Protein AF-A0A8H7N939-F1 (afdb_monomer)

Sequence (108 aa):
MAPTIKALFETYCRLCTRDSVLHPLSGSEFREVVGSLETLGLVNAVDGKNGSFITPQTPSKRGRKTTTVASGDDKRIASAVAEKDMESMVDGIGAGILRSILSGEALD

Foldseek 3Di:
DFDFQQVVLVQQCLLCPVVVPH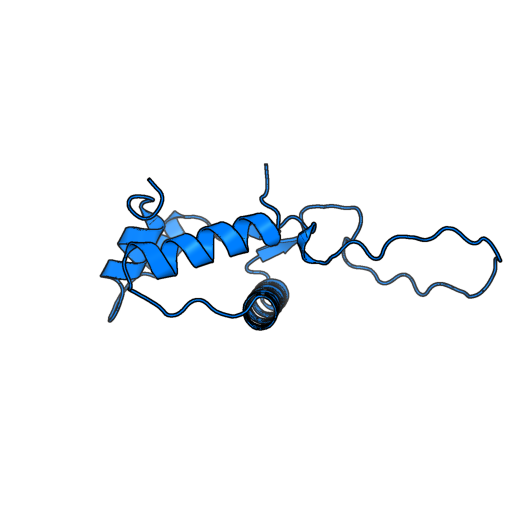DRDDSVVSVVVVVVCVVVVQKDFPDPVDPDDPPPPDPDDDDDDPPPPPPSRRTGMDGPDDLVNQLVPLDDDCSVSSVCVSVCVSPD

pLDDT: mean 77.28, std 16.66, range [45.31, 95.75]

Radius of gyration: 17.51 Å; Cα contacts (8 Å, |Δi|>4): 84; chains: 1; bounding box: 57×27×28 Å

Organism: Bionectria ochroleuca (NCBI:txid29856)

Mean predicted aligned error: 10.64 Å

InterPro domains:
  IPR036388 Winged helix-like DNA-binding domain superfamily [G3DSA:1.10.10.10] (2-90)

Structure (mmCIF, N/CA/C/O backbone):
data_AF-A0A8H7N939-F1
#
_entry.id   AF-A0A8H7N939-F1
#
loop_
_atom_site.group_PDB
_atom_site.id
_atom_site.type_symbol
_atom_site.label_atom_id
_atom_site.label_alt_id
_atom_site.label_comp_id
_atom_site.label_asym_id
_atom_site.label_entity_id
_atom_site.label_seq_id
_atom_site.pdbx_PDB_ins_code
_atom_site.Cartn_x
_atom_site.Cartn_y
_atom_site.Cartn_z
_atom_site.occupancy
_atom_site.B_iso_or_equiv
_atom_site.auth_seq_id
_atom_site.auth_comp_id
_atom_site.auth_asym_id
_atom_site.auth_atom_id
_atom_site.pdbx_PDB_model_num
ATOM 1 N N . MET A 1 1 ? 9.215 -12.393 7.974 1.00 70.81 1 MET A N 1
ATOM 2 C CA . MET A 1 1 ? 10.326 -11.786 7.203 1.00 70.81 1 MET A CA 1
ATOM 3 C C . MET A 1 1 ? 9.735 -10.676 6.352 1.00 70.81 1 MET A C 1
ATOM 5 O O . MET A 1 1 ? 8.653 -10.889 5.824 1.00 70.81 1 MET A O 1
ATOM 9 N N . ALA A 1 2 ? 10.383 -9.515 6.253 1.00 86.69 2 ALA A N 1
ATOM 10 C CA . ALA A 1 2 ? 9.853 -8.408 5.458 1.00 86.69 2 ALA A CA 1
ATOM 11 C C . ALA A 1 2 ? 9.836 -8.749 3.951 1.00 86.69 2 ALA A C 1
ATOM 13 O O . ALA A 1 2 ? 10.818 -9.327 3.464 1.00 86.69 2 ALA A O 1
ATOM 14 N N . PRO A 1 3 ? 8.752 -8.430 3.221 1.00 90.38 3 PRO A N 1
ATOM 15 C CA . PRO A 1 3 ? 8.644 -8.707 1.793 1.00 90.38 3 PRO A CA 1
ATOM 16 C C . PRO A 1 3 ? 9.555 -7.787 0.969 1.00 90.38 3 PRO A C 1
ATOM 18 O O . PRO A 1 3 ? 9.933 -6.699 1.409 1.00 90.38 3 PRO A O 1
ATOM 21 N N . THR A 1 4 ? 9.909 -8.231 -0.237 1.00 92.12 4 THR A N 1
ATOM 22 C CA . THR A 1 4 ? 10.595 -7.392 -1.230 1.00 92.12 4 THR A CA 1
ATOM 23 C C . THR A 1 4 ? 9.594 -6.500 -1.968 1.00 92.12 4 THR A C 1
ATOM 25 O O . THR A 1 4 ? 8.409 -6.834 -2.043 1.00 92.12 4 THR A O 1
ATOM 28 N N . ILE A 1 5 ? 10.056 -5.392 -2.562 1.00 91.94 5 ILE A N 1
ATOM 29 C CA . ILE A 1 5 ? 9.205 -4.525 -3.401 1.00 91.94 5 ILE A CA 1
ATOM 30 C C . ILE A 1 5 ? 8.572 -5.328 -4.542 1.00 91.94 5 ILE A C 1
ATOM 32 O O . ILE A 1 5 ? 7.388 -5.154 -4.823 1.00 91.94 5 ILE A O 1
ATOM 36 N N . LYS A 1 6 ? 9.320 -6.258 -5.151 1.00 91.56 6 LYS A N 1
ATOM 37 C CA . LYS A 1 6 ? 8.779 -7.149 -6.186 1.00 91.56 6 LYS A CA 1
ATOM 38 C C . LYS A 1 6 ? 7.595 -7.976 -5.688 1.00 91.56 6 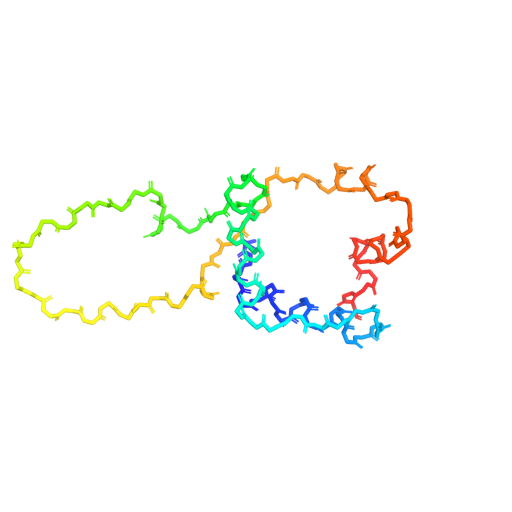LYS A C 1
ATOM 40 O O . LYS A 1 6 ? 6.560 -8.010 -6.342 1.00 91.56 6 LYS A O 1
ATOM 45 N N . ALA A 1 7 ? 7.749 -8.625 -4.533 1.00 91.69 7 ALA A N 1
ATOM 46 C CA . ALA A 1 7 ? 6.693 -9.454 -3.960 1.00 91.69 7 ALA A CA 1
ATOM 47 C C . ALA A 1 7 ? 5.455 -8.615 -3.603 1.00 91.69 7 ALA A C 1
ATOM 49 O O . ALA A 1 7 ? 4.334 -9.042 -3.855 1.00 91.69 7 ALA A O 1
ATOM 50 N N . LEU A 1 8 ? 5.653 -7.400 -3.077 1.00 92.31 8 LEU A N 1
ATOM 51 C CA . LEU A 1 8 ? 4.558 -6.465 -2.803 1.00 92.31 8 LEU A CA 1
ATOM 52 C C . LEU A 1 8 ? 3.819 -6.049 -4.079 1.00 92.31 8 LEU A C 1
ATOM 54 O O . LEU A 1 8 ? 2.591 -6.038 -4.085 1.00 92.31 8 LEU A O 1
ATOM 58 N N . PHE A 1 9 ? 4.548 -5.743 -5.155 1.00 92.94 9 PHE A N 1
ATOM 59 C CA . PHE A 1 9 ? 3.948 -5.365 -6.433 1.00 92.94 9 PHE A CA 1
ATOM 60 C C . PHE A 1 9 ? 3.134 -6.510 -7.049 1.00 92.94 9 PHE A C 1
ATOM 62 O O . PHE A 1 9 ? 2.011 -6.293 -7.492 1.00 92.94 9 PHE A O 1
ATOM 69 N N . GLU A 1 10 ? 3.656 -7.740 -7.025 1.00 92.00 10 GLU A N 1
ATOM 70 C CA . GLU A 1 10 ? 2.928 -8.915 -7.519 1.00 92.00 10 GLU A CA 1
ATOM 71 C C . GLU A 1 10 ? 1.618 -9.136 -6.752 1.00 92.00 10 GLU A C 1
ATOM 73 O O . GLU A 1 10 ? 0.573 -9.356 -7.368 1.00 92.00 10 GLU A O 1
ATOM 78 N N . THR A 1 11 ? 1.651 -9.027 -5.421 1.00 90.12 11 THR A N 1
ATOM 79 C CA . THR A 1 11 ? 0.449 -9.115 -4.581 1.00 90.12 11 THR A CA 1
ATOM 80 C C . THR A 1 11 ? -0.534 -7.983 -4.885 1.00 90.12 11 THR A C 1
ATOM 82 O O . THR A 1 11 ? -1.723 -8.239 -5.060 1.00 90.12 11 THR A O 1
ATOM 85 N N . TYR A 1 12 ? -0.050 -6.748 -5.028 1.00 89.06 12 TYR A N 1
ATOM 86 C CA . TYR A 1 12 ? -0.866 -5.595 -5.410 1.00 89.06 12 TYR A CA 1
ATOM 87 C C . TYR A 1 12 ? -1.576 -5.805 -6.759 1.00 89.06 12 TYR A C 1
ATOM 89 O O . TYR A 1 12 ? -2.787 -5.609 -6.855 1.00 89.06 12 TYR A O 1
ATOM 97 N N . CYS A 1 13 ? -0.871 -6.280 -7.789 1.00 90.06 13 CYS A N 1
ATOM 98 C CA . CYS A 1 13 ? -1.484 -6.560 -9.088 1.00 90.06 13 CYS A CA 1
ATOM 99 C C . CYS A 1 13 ? -2.566 -7.645 -9.004 1.00 90.06 13 CYS A C 1
ATOM 101 O O . CYS A 1 13 ? -3.606 -7.527 -9.658 1.00 90.06 13 CYS A O 1
ATOM 103 N N . ARG A 1 14 ? -2.346 -8.694 -8.198 1.00 87.38 14 ARG A N 1
ATOM 104 C CA . ARG A 1 14 ? -3.359 -9.737 -7.964 1.00 87.38 14 ARG A CA 1
ATOM 105 C C . ARG A 1 14 ? -4.605 -9.157 -7.301 1.00 87.38 14 ARG A C 1
ATOM 107 O O . ARG A 1 14 ? -5.699 -9.404 -7.792 1.00 87.38 14 ARG A O 1
ATOM 114 N N . LEU A 1 15 ? -4.439 -8.322 -6.277 1.00 83.75 15 LEU A N 1
ATOM 115 C CA . LEU A 1 15 ? -5.548 -7.646 -5.594 1.00 83.75 15 LEU A CA 1
ATOM 116 C C . LEU A 1 15 ? -6.365 -6.759 -6.543 1.00 83.75 15 LEU A C 1
ATOM 118 O O . LEU A 1 15 ? -7.591 -6.818 -6.550 1.00 83.75 15 LEU A O 1
ATOM 122 N N . CYS A 1 16 ? -5.699 -5.974 -7.394 1.00 84.81 16 CYS A N 1
ATOM 123 C CA . CYS A 1 16 ? -6.383 -5.126 -8.372 1.00 84.81 16 CYS A CA 1
ATOM 124 C C . CYS A 1 16 ? -7.210 -5.932 -9.386 1.00 84.81 16 CYS A C 1
ATOM 126 O O . CYS A 1 16 ? -8.298 -5.511 -9.777 1.00 84.81 16 CYS A O 1
ATOM 128 N N . THR A 1 17 ? -6.695 -7.087 -9.817 1.00 81.94 17 THR A N 1
ATOM 129 C CA . THR A 1 17 ? -7.283 -7.877 -10.910 1.00 81.94 17 THR A CA 1
ATOM 130 C C . THR A 1 17 ? -8.340 -8.875 -10.450 1.00 81.94 17 THR A C 1
ATOM 132 O O . THR A 1 17 ? -9.335 -9.040 -11.152 1.00 81.94 17 THR A O 1
ATOM 135 N N . ARG A 1 18 ? -8.166 -9.512 -9.284 1.00 71.94 18 ARG A N 1
ATOM 136 C CA . ARG A 1 18 ? -9.075 -10.555 -8.780 1.00 71.94 18 ARG A CA 1
ATOM 137 C C . ARG A 1 18 ? -10.485 -10.023 -8.547 1.00 71.94 18 ARG A C 1
ATOM 139 O O . ARG A 1 18 ? -11.451 -10.642 -8.975 1.00 71.94 18 ARG A O 1
ATOM 146 N N . ASP A 1 1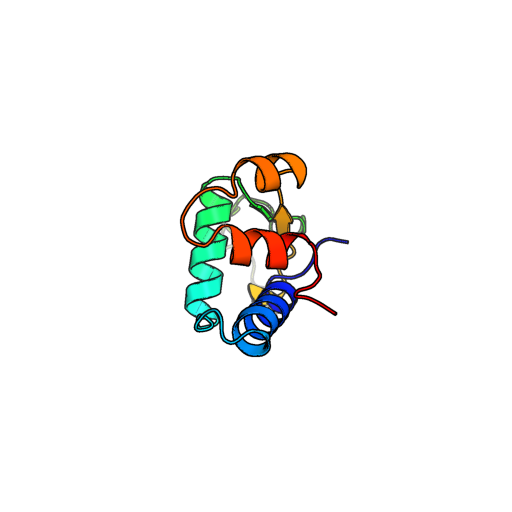9 ? -10.582 -8.831 -7.973 1.00 63.97 19 ASP A N 1
ATOM 147 C CA . ASP A 1 19 ? -11.875 -8.241 -7.635 1.00 63.97 19 ASP A CA 1
ATOM 148 C C . ASP A 1 19 ? -12.316 -7.191 -8.689 1.00 63.97 19 ASP A C 1
ATOM 150 O O . ASP A 1 19 ? -13.383 -6.592 -8.575 1.00 63.97 19 ASP A O 1
ATOM 154 N N . SER A 1 20 ? -11.506 -6.958 -9.743 1.00 64.12 20 SER A N 1
ATOM 155 C CA . SER A 1 20 ? -11.683 -5.879 -10.746 1.00 64.12 20 SER A CA 1
ATOM 156 C C . SER A 1 20 ? -11.942 -4.499 -10.125 1.00 64.12 20 SER A C 1
ATOM 158 O O . SER A 1 20 ? -12.584 -3.635 -10.722 1.00 64.12 20 SER A O 1
ATOM 160 N N . VAL A 1 21 ? -11.454 -4.297 -8.901 1.00 66.88 21 VAL A N 1
ATOM 161 C CA . VAL A 1 21 ? -11.797 -3.133 -8.081 1.00 66.88 21 VAL A CA 1
ATOM 162 C C . VAL A 1 21 ? -10.993 -1.908 -8.498 1.00 66.88 21 VAL A C 1
ATOM 164 O O . VAL A 1 21 ? -11.488 -0.788 -8.395 1.00 66.88 21 VAL A O 1
ATOM 167 N N . LEU A 1 22 ? -9.757 -2.107 -8.969 1.00 79.25 22 LEU A N 1
ATOM 168 C CA . LEU A 1 22 ? -8.821 -1.037 -9.317 1.00 79.25 22 LEU A CA 1
ATOM 169 C C . LEU A 1 22 ? -7.992 -1.403 -10.550 1.00 79.25 22 LEU A C 1
ATOM 171 O O . LEU A 1 22 ? -7.707 -2.570 -10.807 1.00 79.25 22 LEU A O 1
ATOM 175 N N . HIS A 1 23 ? -7.540 -0.385 -11.281 1.00 86.12 23 HIS A N 1
ATOM 176 C CA . HIS A 1 23 ? -6.527 -0.566 -12.315 1.00 86.12 23 HIS A CA 1
ATOM 177 C C . HIS A 1 23 ? -5.137 -0.687 -11.665 1.00 86.12 23 HIS A C 1
ATOM 179 O O . HIS A 1 23 ? -4.776 0.193 -10.878 1.00 86.12 23 HIS A O 1
ATOM 185 N N . PRO A 1 24 ? -4.355 -1.742 -11.961 1.00 89.06 24 PRO A N 1
ATOM 186 C CA . PRO A 1 24 ? -3.014 -1.880 -11.414 1.00 89.06 24 PRO A CA 1
ATOM 187 C C . PRO A 1 24 ? -2.072 -0.830 -12.011 1.00 89.06 24 PRO A C 1
ATOM 189 O O . PRO A 1 24 ? -1.976 -0.689 -13.228 1.00 89.06 24 PRO A O 1
ATOM 192 N N . LEU A 1 25 ? -1.342 -0.133 -11.143 1.00 93.00 25 LEU A N 1
ATOM 193 C CA . LEU A 1 25 ? -0.240 0.746 -11.527 1.00 93.00 25 LEU A CA 1
ATOM 194 C C . LEU A 1 25 ? 0.859 -0.008 -12.290 1.00 93.00 25 LEU A C 1
ATOM 196 O O . LEU A 1 25 ? 1.099 -1.200 -12.075 1.00 93.00 25 LEU A O 1
ATOM 200 N N . SER A 1 26 ? 1.595 0.717 -13.129 1.00 94.25 26 SER A N 1
ATOM 201 C CA . SER A 1 26 ? 2.861 0.236 -13.676 1.00 94.25 26 SER A CA 1
ATOM 202 C C . SER A 1 26 ? 3.909 0.061 -12.571 1.00 94.25 26 SER A C 1
ATOM 204 O O . SER A 1 26 ? 3.856 0.691 -11.511 1.00 94.25 26 SER A O 1
ATOM 206 N N . GLY A 1 27 ? 4.929 -0.762 -12.833 1.00 91.38 27 GLY A N 1
ATOM 207 C CA . GLY A 1 27 ? 6.012 -0.980 -11.868 1.00 91.38 27 GLY A CA 1
ATOM 208 C C . GLY A 1 27 ? 6.764 0.304 -11.487 1.00 91.38 27 GLY A C 1
ATOM 209 O O . GLY A 1 27 ? 7.244 0.419 -10.362 1.00 91.38 27 GLY A O 1
ATOM 210 N N . SER A 1 28 ? 6.851 1.290 -12.386 1.00 92.38 28 SER A N 1
ATOM 211 C CA . SER A 1 28 ? 7.448 2.601 -12.094 1.00 92.38 28 SER A CA 1
ATOM 212 C C . SER A 1 28 ? 6.582 3.448 -11.165 1.00 92.38 28 SER A C 1
ATOM 214 O O . SER A 1 28 ? 7.102 3.970 -10.183 1.00 92.38 28 SER A O 1
ATOM 216 N N . GLU A 1 29 ? 5.278 3.535 -11.431 1.00 95.12 29 GLU A N 1
ATOM 217 C CA . GLU A 1 29 ? 4.336 4.300 -10.600 1.00 95.12 29 GLU A CA 1
ATOM 218 C C . GLU A 1 29 ? 4.240 3.699 -9.195 1.00 95.12 29 GLU A C 1
ATOM 220 O O . GLU A 1 29 ? 4.270 4.413 -8.195 1.00 95.12 29 GLU A O 1
ATOM 225 N N . PHE A 1 30 ? 4.214 2.367 -9.097 1.00 94.25 30 PHE A N 1
ATOM 226 C CA . PHE A 1 30 ? 4.219 1.688 -7.807 1.00 94.25 30 PHE A CA 1
ATOM 227 C C . PHE A 1 30 ? 5.474 2.022 -6.983 1.00 94.25 30 PHE A C 1
ATOM 229 O O . PHE A 1 30 ? 5.378 2.332 -5.796 1.00 94.25 30 PHE A O 1
ATOM 236 N N . ARG A 1 31 ? 6.663 2.008 -7.604 1.00 92.31 31 ARG A N 1
ATOM 237 C CA . ARG A 1 31 ? 7.918 2.375 -6.923 1.00 92.31 31 ARG A CA 1
ATOM 238 C C . ARG A 1 31 ? 7.938 3.839 -6.477 1.00 92.31 31 ARG A C 1
ATOM 240 O O . ARG A 1 31 ? 8.497 4.127 -5.422 1.00 92.31 31 ARG A O 1
ATOM 247 N N . GLU A 1 32 ? 7.339 4.746 -7.246 1.00 93.69 32 GLU A N 1
ATOM 248 C CA . GLU A 1 32 ? 7.214 6.161 -6.875 1.00 93.69 32 GLU A CA 1
ATOM 249 C C . GLU A 1 32 ? 6.337 6.347 -5.627 1.00 93.69 32 GLU A C 1
ATOM 251 O O . GLU A 1 32 ? 6.727 7.050 -4.690 1.00 93.69 32 GLU A O 1
ATOM 256 N N . VAL A 1 33 ? 5.201 5.644 -5.564 1.00 95.44 33 VAL A N 1
ATOM 257 C CA . VAL A 1 33 ? 4.330 5.625 -4.378 1.00 95.44 33 VAL A CA 1
ATOM 258 C C . VAL A 1 33 ? 5.084 5.087 -3.162 1.00 95.44 33 VAL A C 1
ATOM 260 O O . VAL A 1 33 ? 5.075 5.715 -2.104 1.00 95.44 33 VAL A O 1
ATOM 263 N N . VAL A 1 34 ? 5.801 3.970 -3.309 1.00 92.75 34 VAL A N 1
ATOM 264 C CA . VAL A 1 34 ? 6.623 3.397 -2.230 1.00 92.75 34 VAL A CA 1
ATOM 265 C C . VAL A 1 34 ? 7.699 4.381 -1.750 1.00 92.75 34 VAL A C 1
ATOM 267 O O . VAL A 1 34 ? 7.888 4.528 -0.544 1.00 92.75 34 VAL A O 1
ATOM 270 N N . GLY A 1 35 ? 8.372 5.092 -2.661 1.00 92.12 35 GLY A N 1
ATOM 271 C CA . GLY A 1 35 ? 9.370 6.111 -2.309 1.00 92.12 35 GLY A CA 1
ATOM 272 C C . GLY A 1 35 ? 8.774 7.309 -1.561 1.00 92.12 35 GLY A C 1
ATOM 273 O O . GLY A 1 35 ? 9.386 7.840 -0.630 1.00 92.12 35 GLY A O 1
ATOM 274 N N . SER A 1 36 ? 7.551 7.703 -1.914 1.00 95.75 36 SER A N 1
ATOM 275 C CA . SER A 1 36 ? 6.813 8.756 -1.213 1.00 95.75 36 SER A CA 1
ATOM 276 C C . SER A 1 36 ? 6.396 8.311 0.194 1.00 95.75 36 SER A C 1
ATOM 278 O O . SER A 1 36 ? 6.591 9.056 1.154 1.00 95.75 36 SER A O 1
ATOM 280 N N . LEU A 1 37 ? 5.907 7.074 0.354 1.00 94.31 37 LEU A N 1
ATOM 281 C CA . LEU A 1 37 ? 5.595 6.487 1.666 1.00 94.31 37 LEU A CA 1
ATOM 282 C C . LEU A 1 37 ? 6.836 6.369 2.562 1.00 94.31 37 LEU A C 1
ATOM 284 O O . LEU A 1 37 ? 6.742 6.583 3.770 1.00 94.31 37 LEU A O 1
ATOM 288 N N . 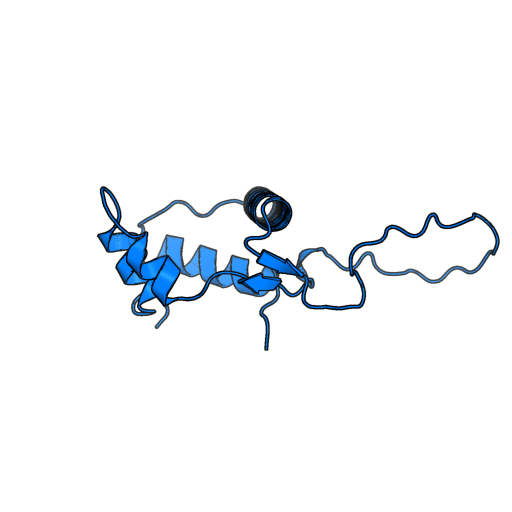GLU A 1 38 ? 7.994 6.054 1.979 1.00 91.25 38 GLU A N 1
ATOM 289 C CA . GLU A 1 38 ? 9.273 6.014 2.695 1.00 91.25 38 GLU A CA 1
ATOM 290 C C . GLU A 1 38 ? 9.708 7.411 3.153 1.00 91.25 38 GLU A C 1
ATOM 292 O O . GLU A 1 38 ? 10.120 7.585 4.296 1.00 91.25 38 GLU A O 1
ATOM 297 N N . THR A 1 39 ? 9.542 8.427 2.302 1.00 92.94 39 THR A N 1
ATOM 298 C CA . THR A 1 39 ? 9.839 9.829 2.650 1.00 92.94 39 THR A CA 1
ATOM 299 C C . THR A 1 39 ? 8.977 10.323 3.816 1.00 92.94 39 THR A C 1
ATOM 301 O O . THR A 1 39 ? 9.453 11.073 4.666 1.00 92.94 39 THR A O 1
ATOM 304 N N . LEU A 1 40 ? 7.721 9.872 3.884 1.00 93.50 40 LEU A N 1
ATOM 305 C CA . LEU A 1 40 ? 6.803 10.162 4.989 1.00 93.50 40 LEU A CA 1
ATOM 306 C C . LEU A 1 40 ? 7.055 9.298 6.239 1.00 93.50 40 LEU A C 1
ATOM 308 O O . LEU A 1 40 ? 6.401 9.502 7.259 1.00 93.50 40 LEU A O 1
ATOM 312 N N . GLY A 1 41 ? 7.977 8.332 6.176 1.00 90.31 41 GLY A N 1
ATOM 313 C CA . GLY A 1 41 ? 8.307 7.433 7.284 1.00 90.31 41 GLY A CA 1
ATOM 314 C C . GLY A 1 41 ? 7.245 6.369 7.582 1.00 90.31 41 GLY A C 1
ATOM 315 O O . GLY A 1 41 ? 7.318 5.711 8.618 1.00 90.31 41 GLY A O 1
ATOM 316 N N . LEU A 1 42 ? 6.266 6.179 6.691 1.00 93.00 42 LEU A N 1
ATOM 317 C CA . LEU A 1 42 ? 5.198 5.184 6.852 1.00 93.00 42 LEU A CA 1
ATOM 318 C C . LEU A 1 42 ? 5.679 3.766 6.532 1.00 93.00 42 LEU A C 1
ATOM 320 O O . LEU A 1 42 ? 5.145 2.786 7.054 1.00 93.00 42 LEU A O 1
ATOM 324 N N . VAL A 1 43 ? 6.706 3.656 5.693 1.00 93.19 43 VAL A N 1
ATOM 325 C CA . VAL A 1 43 ? 7.396 2.404 5.395 1.00 93.19 43 VAL A CA 1
ATOM 326 C C . VAL A 1 43 ? 8.902 2.606 5.480 1.00 93.19 43 VAL A C 1
ATOM 328 O O . VAL A 1 43 ? 9.405 3.687 5.199 1.00 93.19 43 VAL A O 1
ATOM 331 N N . ASN A 1 44 ? 9.635 1.562 5.853 1.00 90.31 44 ASN A N 1
ATOM 332 C CA . ASN A 1 44 ? 11.076 1.633 6.062 1.00 90.31 44 ASN A CA 1
ATOM 333 C C . ASN A 1 44 ? 11.799 0.489 5.357 1.00 90.31 44 ASN A C 1
ATOM 335 O O . ASN A 1 44 ? 11.348 -0.658 5.372 1.00 90.31 44 ASN A O 1
ATOM 339 N N . ALA A 1 45 ? 12.961 0.790 4.781 1.00 87.56 45 ALA A N 1
ATOM 340 C CA . ALA A 1 45 ? 13.878 -0.223 4.282 1.00 87.56 45 ALA A CA 1
ATOM 341 C C . ALA A 1 45 ? 14.415 -1.075 5.442 1.00 87.56 45 ALA A C 1
ATOM 343 O O . ALA A 1 45 ? 14.980 -0.539 6.393 1.00 87.56 45 ALA A O 1
ATOM 344 N N . VAL A 1 46 ? 14.280 -2.399 5.355 1.00 82.81 46 VAL A N 1
ATOM 345 C CA . VAL A 1 46 ? 14.686 -3.318 6.443 1.00 82.81 46 VAL A CA 1
ATOM 346 C C . VAL A 1 46 ? 16.006 -4.032 6.162 1.00 82.81 46 VAL A C 1
ATOM 348 O O . VAL A 1 46 ? 16.597 -4.609 7.071 1.00 82.81 46 VAL A O 1
ATOM 351 N N . ASP A 1 47 ? 16.509 -3.971 4.926 1.00 71.75 47 ASP A N 1
ATOM 352 C CA . ASP A 1 47 ? 17.827 -4.508 4.590 1.00 71.75 47 ASP A CA 1
ATOM 353 C C . ASP A 1 47 ? 18.932 -3.474 4.858 1.00 71.75 47 ASP A C 1
ATOM 355 O O . ASP A 1 47 ? 19.128 -2.510 4.115 1.00 71.75 47 ASP A O 1
ATOM 359 N N . GLY A 1 48 ? 19.720 -3.726 5.908 1.00 54.53 48 GLY A N 1
ATOM 360 C CA . GLY A 1 48 ? 20.841 -2.887 6.358 1.00 54.53 48 GLY A CA 1
ATOM 361 C C . GLY A 1 48 ? 22.025 -2.779 5.387 1.00 54.53 48 GLY A C 1
ATOM 362 O O . GLY A 1 48 ? 23.038 -2.179 5.727 1.00 54.53 48 GLY A O 1
ATOM 363 N N . LYS A 1 49 ? 21.925 -3.333 4.173 1.00 53.62 49 LYS A N 1
ATOM 364 C CA . LYS A 1 49 ? 22.942 -3.159 3.121 1.00 53.62 49 LYS A CA 1
ATOM 365 C C . LYS A 1 49 ? 22.798 -1.848 2.345 1.00 53.62 49 LYS A C 1
ATOM 367 O O . LYS A 1 49 ? 23.754 -1.443 1.695 1.00 53.62 49 LYS A O 1
ATOM 372 N N . ASN A 1 50 ? 21.650 -1.176 2.465 1.00 52.91 50 ASN A N 1
ATOM 373 C CA . ASN A 1 50 ? 21.352 0.092 1.791 1.00 52.91 50 ASN A CA 1
ATOM 374 C C . ASN A 1 50 ? 20.785 1.166 2.739 1.00 52.91 50 ASN A C 1
ATOM 376 O O . ASN 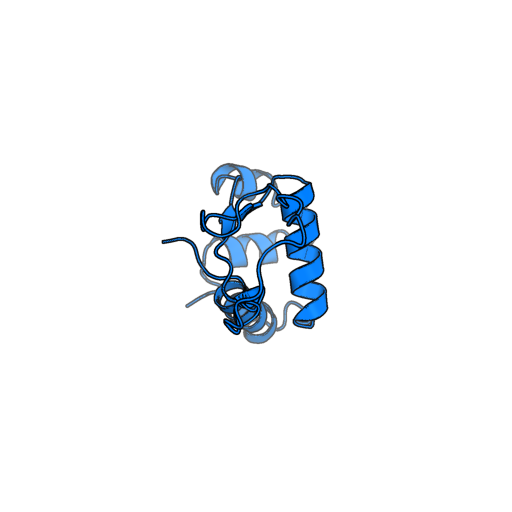A 1 50 ? 20.185 2.137 2.281 1.00 52.91 50 ASN A O 1
ATOM 380 N N . GLY A 1 51 ? 20.971 1.004 4.054 1.00 45.84 51 GLY A N 1
ATOM 381 C CA . GLY A 1 51 ? 20.547 1.982 5.052 1.00 45.84 51 GLY A CA 1
ATOM 382 C C . GLY A 1 51 ? 21.220 3.337 4.837 1.00 45.84 51 GLY A C 1
ATOM 383 O O . GLY A 1 51 ? 22.403 3.493 5.108 1.00 45.84 51 GLY A O 1
ATOM 384 N N . SER A 1 52 ? 20.448 4.294 4.324 1.00 54.59 52 SER A N 1
ATOM 385 C CA . SER A 1 52 ? 20.451 5.714 4.694 1.00 54.59 52 SER A CA 1
ATOM 386 C C . SER A 1 52 ? 21.791 6.332 5.128 1.00 54.59 52 SER A C 1
ATOM 388 O O . SER A 1 52 ? 21.901 6.900 6.208 1.00 54.59 52 SER A O 1
ATOM 390 N N . PHE A 1 53 ? 22.802 6.278 4.270 1.00 45.91 53 PHE A N 1
ATOM 391 C CA . PHE A 1 53 ? 23.789 7.343 4.113 1.00 45.91 53 PHE A CA 1
ATOM 392 C C . PHE A 1 53 ? 24.485 7.072 2.785 1.00 45.91 53 PHE A C 1
ATOM 394 O O . PHE A 1 53 ? 25.228 6.097 2.648 1.00 45.91 53 PHE A O 1
ATOM 401 N N . ILE A 1 54 ? 24.229 7.909 1.780 1.00 54.38 54 ILE A N 1
ATOM 402 C CA . ILE A 1 54 ? 25.101 7.974 0.610 1.00 54.38 54 ILE A CA 1
ATOM 403 C C . ILE A 1 54 ? 26.446 8.449 1.159 1.00 54.38 54 ILE A C 1
ATOM 405 O O . ILE A 1 54 ? 26.675 9.643 1.323 1.00 54.38 54 ILE A O 1
ATOM 409 N N . THR A 1 55 ? 27.314 7.508 1.534 1.00 54.69 55 THR A N 1
ATOM 410 C CA . THR A 1 55 ? 28.711 7.829 1.806 1.00 54.69 55 THR A CA 1
ATOM 411 C C . THR A 1 55 ? 29.248 8.438 0.513 1.00 54.69 55 THR A C 1
ATOM 413 O O . THR A 1 55 ? 29.149 7.792 -0.535 1.00 54.69 55 THR A O 1
ATOM 416 N N . PRO A 1 56 ? 29.754 9.684 0.515 1.00 48.44 56 PRO A N 1
ATOM 417 C CA . PRO A 1 56 ? 30.377 10.233 -0.675 1.00 48.44 56 PRO A CA 1
ATOM 418 C C . PRO A 1 56 ? 31.572 9.337 -1.006 1.00 48.44 56 PRO A C 1
ATOM 420 O O . PRO A 1 56 ? 32.577 9.337 -0.294 1.00 48.44 56 PRO A O 1
ATOM 423 N N . GLN A 1 57 ? 31.439 8.512 -2.049 1.00 52.44 57 GLN A N 1
ATOM 424 C CA . GLN A 1 57 ? 32.543 7.705 -2.547 1.00 52.44 57 GLN A CA 1
ATOM 425 C C . GLN A 1 57 ? 33.619 8.666 -3.041 1.00 52.44 57 GLN A C 1
ATOM 427 O O . GLN A 1 57 ? 33.501 9.277 -4.101 1.00 52.44 57 GLN A O 1
ATOM 432 N N . THR A 1 58 ? 34.681 8.808 -2.256 1.00 52.56 58 THR A N 1
ATOM 433 C CA . THR A 1 58 ? 35.895 9.473 -2.708 1.00 52.56 58 THR A CA 1
ATOM 434 C C . THR A 1 58 ? 36.487 8.648 -3.859 1.00 52.56 58 THR A C 1
ATOM 436 O O . THR A 1 58 ? 36.581 7.419 -3.759 1.00 52.56 58 THR A O 1
ATOM 439 N N . PRO A 1 59 ? 36.864 9.274 -4.989 1.00 46.75 59 PRO A N 1
ATOM 440 C CA . PRO A 1 59 ? 37.276 8.556 -6.185 1.00 46.75 59 PRO A CA 1
ATOM 441 C C . PRO A 1 59 ? 38.736 8.133 -6.027 1.00 46.75 59 PRO A C 1
ATOM 443 O O . PRO A 1 59 ? 39.640 8.709 -6.621 1.00 46.75 59 PRO A O 1
ATOM 446 N N . SER A 1 60 ? 39.006 7.151 -5.172 1.00 54.16 60 SER A N 1
ATOM 447 C CA . SER A 1 60 ? 40.361 6.630 -5.012 1.00 54.16 60 SER A CA 1
ATOM 448 C C . SER A 1 60 ? 40.345 5.167 -4.596 1.00 54.16 60 SER A C 1
ATOM 450 O O . SER A 1 60 ? 40.619 4.817 -3.453 1.00 54.16 60 SER A O 1
ATOM 452 N N . LYS A 1 61 ? 39.996 4.293 -5.545 1.00 49.31 61 LYS A N 1
ATOM 453 C CA . LYS A 1 61 ? 40.803 3.111 -5.897 1.00 49.31 61 LYS A CA 1
ATOM 454 C C . LYS A 1 61 ? 40.094 2.260 -6.946 1.00 49.31 61 LYS A C 1
ATOM 456 O O . LYS A 1 61 ? 39.010 1.724 -6.763 1.00 49.31 61 LYS A O 1
ATOM 461 N N . ARG A 1 62 ? 40.803 2.136 -8.060 1.00 53.62 62 ARG A N 1
ATOM 462 C CA . ARG A 1 62 ? 40.609 1.230 -9.188 1.00 53.62 62 ARG A CA 1
ATOM 463 C C . ARG A 1 62 ? 40.374 -0.209 -8.703 1.00 53.62 62 ARG A C 1
ATOM 465 O O . ARG A 1 62 ? 41.255 -0.804 -8.093 1.00 53.62 62 ARG A O 1
ATOM 472 N N . GLY A 1 63 ? 39.206 -0.768 -9.011 1.00 45.41 63 GLY A N 1
ATOM 473 C CA . GLY A 1 63 ? 38.868 -2.159 -8.713 1.00 45.41 63 GLY A CA 1
ATOM 474 C C . GLY A 1 63 ? 37.507 -2.526 -9.286 1.00 45.41 63 GLY A C 1
ATOM 475 O O . GLY A 1 63 ? 36.494 -2.415 -8.610 1.00 45.41 63 GLY A O 1
ATOM 476 N N . ARG A 1 64 ? 37.491 -2.937 -10.556 1.00 54.56 64 ARG A N 1
ATOM 477 C CA . ARG A 1 64 ? 36.322 -3.439 -11.287 1.00 54.56 64 ARG A CA 1
ATOM 478 C C . ARG A 1 64 ? 35.684 -4.603 -10.519 1.00 54.56 64 ARG A C 1
ATOM 480 O O . ARG A 1 64 ? 36.099 -5.746 -10.667 1.00 54.56 64 ARG A O 1
ATOM 487 N N . LYS A 1 65 ? 34.667 -4.315 -9.716 1.00 45.31 65 LYS A N 1
ATOM 488 C CA . LYS A 1 65 ? 33.637 -5.278 -9.338 1.00 45.31 65 LYS A CA 1
ATOM 489 C C . LYS A 1 65 ? 32.336 -4.691 -9.840 1.00 45.31 65 LYS A C 1
ATOM 491 O O . LYS A 1 65 ? 31.945 -3.615 -9.407 1.00 45.31 65 LYS A O 1
ATOM 496 N N . THR A 1 66 ? 31.724 -5.373 -10.799 1.00 45.75 66 THR A N 1
ATOM 497 C CA . THR A 1 66 ? 30.339 -5.150 -11.200 1.00 45.75 66 THR A CA 1
ATOM 498 C C . THR A 1 66 ? 29.484 -5.389 -9.962 1.00 45.75 66 THR A C 1
ATOM 500 O O . THR A 1 66 ? 29.027 -6.501 -9.718 1.00 45.75 66 THR A O 1
ATOM 503 N N . THR A 1 67 ? 29.321 -4.368 -9.124 1.00 47.28 67 THR A N 1
ATOM 504 C CA . THR A 1 67 ? 28.165 -4.279 -8.248 1.00 47.28 67 THR A CA 1
ATOM 505 C C . THR A 1 67 ? 27.006 -4.136 -9.206 1.00 47.28 67 THR A C 1
ATOM 507 O O . THR A 1 67 ? 26.733 -3.045 -9.703 1.00 47.28 67 THR A O 1
ATOM 510 N N . THR A 1 68 ? 26.413 -5.275 -9.562 1.00 48.16 68 THR A N 1
ATOM 511 C CA . THR A 1 68 ? 25.048 -5.334 -10.062 1.00 48.16 68 THR A CA 1
ATOM 512 C C . THR A 1 68 ? 24.275 -4.339 -9.221 1.00 48.16 68 THR A C 1
ATOM 514 O O . THR A 1 68 ? 24.174 -4.524 -8.007 1.00 48.16 68 THR A O 1
ATOM 517 N N . VAL A 1 69 ? 23.877 -3.229 -9.838 1.00 49.84 69 VAL A N 1
ATOM 518 C CA . VAL A 1 69 ? 22.907 -2.300 -9.275 1.00 49.84 69 VAL A CA 1
ATOM 519 C C . VAL A 1 69 ? 21.751 -3.180 -8.832 1.00 49.84 69 VAL A C 1
ATOM 521 O O . VAL A 1 69 ? 21.044 -3.724 -9.676 1.00 49.84 69 VAL A O 1
ATOM 524 N N . ALA A 1 70 ? 21.680 -3.475 -7.532 1.00 54.34 70 ALA A N 1
ATOM 525 C CA . ALA A 1 70 ? 20.616 -4.298 -6.996 1.00 54.34 70 ALA A CA 1
ATOM 526 C C . ALA A 1 70 ? 19.342 -3.572 -7.403 1.00 54.34 70 ALA A C 1
ATOM 528 O O . ALA A 1 70 ? 19.187 -2.389 -7.082 1.00 54.34 70 ALA A O 1
ATOM 529 N N . SER A 1 71 ? 18.522 -4.224 -8.230 1.00 62.09 71 SER A N 1
ATOM 530 C CA . SER A 1 71 ? 17.272 -3.624 -8.674 1.00 62.09 71 SER A CA 1
ATOM 531 C C . SER A 1 71 ? 16.533 -3.206 -7.411 1.00 62.09 71 SER A C 1
ATOM 533 O O . SER A 1 71 ? 16.491 -3.980 -6.451 1.00 62.09 71 SER A O 1
ATOM 535 N N . GLY A 1 72 ? 15.972 -1.993 -7.377 1.00 67.75 72 GLY A N 1
ATOM 536 C CA . GLY A 1 72 ? 15.210 -1.522 -6.213 1.00 67.75 72 GLY A CA 1
ATOM 537 C C . GLY A 1 72 ? 14.135 -2.526 -5.777 1.00 67.75 72 GLY A C 1
ATOM 538 O O . GLY A 1 72 ? 13.778 -2.577 -4.612 1.00 67.75 72 GLY A O 1
ATOM 539 N N . ASP A 1 73 ? 13.712 -3.395 -6.692 1.00 76.25 73 ASP A N 1
ATOM 540 C CA . ASP A 1 73 ? 12.822 -4.534 -6.485 1.00 76.25 73 ASP A CA 1
ATOM 541 C C . ASP A 1 73 ? 13.244 -5.529 -5.398 1.00 76.25 73 ASP A C 1
ATOM 543 O O . ASP A 1 73 ? 12.370 -6.093 -4.739 1.00 76.25 73 ASP A O 1
ATOM 547 N N . ASP A 1 74 ? 14.549 -5.749 -5.205 1.00 83.31 74 ASP A N 1
ATOM 548 C CA . ASP A 1 74 ? 15.082 -6.679 -4.199 1.00 83.31 74 ASP A CA 1
ATOM 549 C C . ASP A 1 74 ? 15.103 -6.061 -2.792 1.00 83.31 74 ASP A C 1
ATOM 551 O O . ASP A 1 74 ? 15.292 -6.768 -1.799 1.00 83.31 74 ASP A O 1
ATOM 555 N N . LYS A 1 75 ? 14.890 -4.740 -2.689 1.00 86.62 75 LYS A N 1
ATOM 556 C CA . LYS A 1 75 ? 14.797 -4.019 -1.418 1.00 86.62 75 LYS A CA 1
ATOM 557 C C . LYS A 1 75 ? 13.645 -4.589 -0.597 1.00 86.62 75 LYS A C 1
ATOM 559 O O . LYS A 1 75 ? 12.520 -4.707 -1.083 1.00 86.62 75 LYS A O 1
ATOM 564 N N . ARG A 1 76 ? 13.917 -4.904 0.668 1.00 89.12 76 ARG A N 1
ATOM 565 C CA . ARG A 1 76 ? 12.889 -5.294 1.637 1.00 89.12 76 ARG A CA 1
ATOM 566 C C . ARG A 1 76 ? 12.324 -4.086 2.359 1.00 89.12 76 ARG A C 1
ATOM 568 O O . ARG A 1 76 ? 13.084 -3.196 2.748 1.00 89.12 76 ARG A O 1
ATOM 575 N N . ILE A 1 77 ? 11.014 -4.097 2.582 1.00 90.50 77 ILE A N 1
ATOM 576 C CA . ILE A 1 77 ? 10.289 -2.995 3.219 1.00 90.50 77 ILE A CA 1
ATOM 577 C C . ILE A 1 77 ? 9.425 -3.502 4.376 1.00 90.50 77 ILE A C 1
ATOM 579 O O . ILE A 1 77 ? 8.803 -4.558 4.285 1.00 90.50 77 ILE A O 1
ATOM 583 N N . ALA A 1 78 ? 9.395 -2.736 5.466 1.00 91.81 78 ALA A N 1
ATOM 584 C CA . ALA A 1 78 ? 8.540 -2.939 6.628 1.00 91.81 78 ALA A CA 1
ATOM 585 C C . ALA A 1 78 ? 7.587 -1.752 6.801 1.00 91.81 78 ALA A C 1
ATOM 587 O O . ALA A 1 78 ? 7.963 -0.610 6.542 1.00 91.81 78 ALA A O 1
ATOM 588 N N . SER A 1 79 ? 6.372 -2.027 7.275 1.00 91.94 79 SER A N 1
ATOM 589 C CA . SER A 1 79 ? 5.422 -0.995 7.698 1.00 91.94 79 SER A CA 1
ATOM 590 C C . SER A 1 79 ? 5.863 -0.383 9.029 1.00 91.94 79 SER A C 1
ATOM 592 O O . SER A 1 79 ? 6.282 -1.110 9.930 1.00 91.94 79 SER A O 1
ATOM 594 N N . ALA A 1 80 ? 5.749 0.938 9.163 1.00 91.69 80 ALA A N 1
ATOM 595 C CA . ALA A 1 80 ? 5.839 1.639 10.446 1.00 91.69 80 ALA A CA 1
ATOM 596 C C . ALA A 1 80 ? 4.474 1.749 11.152 1.00 91.69 80 ALA A C 1
ATOM 598 O O . ALA A 1 80 ? 4.404 2.209 12.289 1.00 91.69 80 ALA A O 1
ATOM 599 N N . VAL A 1 81 ? 3.397 1.345 10.471 1.00 89.50 81 VAL A N 1
ATOM 600 C CA . VAL A 1 81 ? 2.007 1.466 10.921 1.00 89.50 81 VAL A CA 1
ATOM 601 C C . VAL A 1 81 ? 1.486 0.102 11.361 1.00 89.50 81 VAL A C 1
ATOM 603 O O . VAL A 1 81 ? 1.683 -0.895 10.656 1.00 89.50 81 VAL A O 1
ATOM 606 N N . ALA A 1 82 ? 0.819 0.064 12.516 1.00 88.81 82 ALA A N 1
ATOM 607 C CA . ALA A 1 82 ? 0.163 -1.135 13.018 1.00 88.81 82 ALA A CA 1
ATOM 608 C C . ALA A 1 82 ? -1.178 -1.377 12.308 1.00 88.81 82 ALA A C 1
ATOM 610 O O . ALA A 1 82 ? -1.866 -0.445 11.898 1.00 88.81 82 ALA A O 1
ATOM 611 N N . GLU A 1 83 ? -1.585 -2.641 12.215 1.00 84.56 83 GLU A N 1
ATOM 612 C CA . GLU A 1 83 ? -2.843 -3.047 11.572 1.00 84.56 83 GLU A CA 1
ATOM 613 C C . GLU A 1 83 ? -4.068 -2.351 12.183 1.00 84.56 83 GLU A C 1
ATOM 615 O O . GLU A 1 83 ? -4.897 -1.807 11.461 1.00 84.56 83 GLU A O 1
ATOM 620 N N . LYS A 1 84 ? -4.119 -2.247 13.516 1.00 86.25 84 LYS A N 1
ATOM 621 C CA . LYS A 1 84 ? -5.195 -1.557 14.243 1.00 86.25 84 LYS A CA 1
ATOM 622 C C . LYS A 1 84 ? -5.321 -0.075 13.874 1.00 86.25 84 LYS A C 1
ATOM 624 O O . LYS A 1 84 ? -6.431 0.449 13.784 1.00 86.25 84 LYS A O 1
ATOM 629 N N . ASP A 1 85 ? -4.193 0.602 13.668 1.00 87.81 85 ASP A N 1
ATOM 630 C CA . ASP A 1 85 ? -4.201 2.005 13.253 1.00 87.81 85 ASP A CA 1
ATOM 631 C C . ASP A 1 85 ? -4.766 2.114 11.833 1.00 87.81 85 ASP 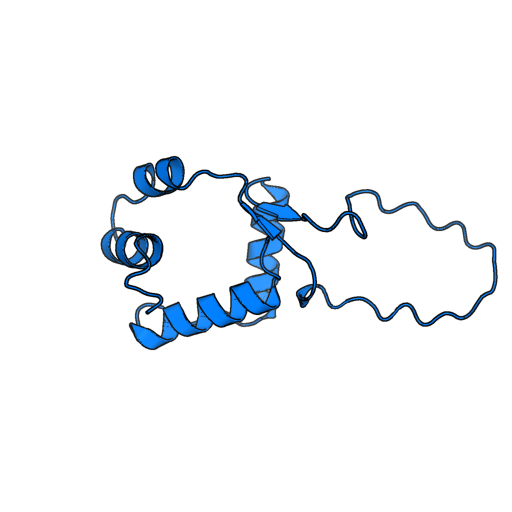A C 1
ATOM 633 O O . ASP A 1 85 ? -5.581 2.991 11.555 1.00 87.81 85 ASP A O 1
ATOM 637 N N . MET A 1 86 ? -4.417 1.165 10.959 1.00 86.38 86 MET A N 1
ATOM 638 C CA . MET A 1 86 ? -4.947 1.087 9.600 1.00 86.38 86 MET A CA 1
ATOM 639 C C . MET A 1 86 ? -6.461 0.850 9.592 1.00 86.38 86 MET A C 1
ATOM 641 O O . MET A 1 86 ? -7.173 1.596 8.928 1.00 86.38 86 MET A O 1
ATOM 645 N N . GLU A 1 87 ? -6.975 -0.096 10.384 1.00 86.69 87 GLU A N 1
ATOM 646 C CA . GLU A 1 87 ? -8.418 -0.359 10.519 1.00 86.69 87 GLU A CA 1
ATOM 647 C C . GLU A 1 87 ? -9.211 0.884 10.937 1.00 86.69 87 GLU A C 1
ATOM 649 O O . GLU A 1 87 ? -10.304 1.133 10.421 1.00 86.69 87 GLU A O 1
ATOM 654 N N . SER A 1 88 ? -8.655 1.671 11.864 1.00 86.56 88 SER A N 1
ATOM 655 C CA . SER A 1 88 ? -9.290 2.891 12.372 1.00 86.56 88 SER A CA 1
ATOM 656 C C . SER A 1 88 ? -9.390 4.007 11.325 1.00 86.56 88 SER A C 1
ATOM 658 O O . SER A 1 88 ? -10.250 4.877 11.441 1.00 86.56 88 SER A O 1
ATOM 660 N N . MET A 1 89 ? -8.551 3.956 10.287 1.00 84.88 89 MET A N 1
ATOM 661 C CA . MET A 1 89 ? -8.503 4.942 9.205 1.00 84.88 89 MET A CA 1
ATOM 662 C C . MET A 1 89 ? -9.390 4.580 8.012 1.00 84.88 89 MET A C 1
ATOM 664 O O . MET A 1 89 ? -9.622 5.424 7.145 1.00 84.88 89 MET A O 1
ATOM 668 N N . VAL A 1 90 ? -9.881 3.340 7.938 1.00 85.62 90 VAL A N 1
ATOM 669 C CA . VAL A 1 90 ? -10.715 2.884 6.823 1.00 85.62 90 VAL A CA 1
ATOM 670 C C . VAL A 1 90 ? -12.165 3.324 7.029 1.00 85.62 90 VAL A C 1
ATOM 672 O O . VAL A 1 90 ? -13.029 2.550 7.449 1.00 85.62 90 VAL A O 1
ATOM 675 N N . ASP A 1 91 ? -12.445 4.581 6.706 1.00 85.12 91 ASP A N 1
ATOM 676 C CA . ASP A 1 91 ? -13.791 5.154 6.703 1.00 85.12 91 ASP A CA 1
ATOM 677 C C . ASP A 1 91 ? -14.090 5.887 5.382 1.00 85.12 91 ASP A C 1
ATOM 679 O O . ASP A 1 91 ? -13.186 6.297 4.654 1.00 85.12 91 ASP A O 1
ATOM 683 N N . GLY A 1 92 ? -15.373 6.023 5.048 1.00 84.19 92 GLY A N 1
ATOM 684 C CA . GLY A 1 92 ? -15.844 6.738 3.863 1.00 84.19 92 GLY A CA 1
ATOM 685 C C . GLY A 1 92 ? -15.978 5.904 2.583 1.00 84.19 92 GLY A C 1
ATOM 686 O O . GLY A 1 92 ? -16.179 4.686 2.589 1.00 84.19 92 GLY A O 1
ATOM 687 N N . ILE A 1 93 ? -15.945 6.594 1.440 1.00 79.12 93 ILE A N 1
ATOM 688 C CA . ILE A 1 93 ? -16.208 5.997 0.124 1.00 79.12 93 ILE A CA 1
ATOM 689 C C . ILE A 1 93 ? -15.034 5.089 -0.255 1.00 79.12 93 ILE A C 1
ATOM 691 O O . ILE A 1 93 ? -13.896 5.535 -0.340 1.00 79.12 93 ILE A O 1
ATOM 695 N N . GLY A 1 94 ? -15.317 3.807 -0.485 1.00 79.25 94 GLY A N 1
ATOM 696 C CA . GLY A 1 94 ? -14.291 2.791 -0.738 1.00 79.25 94 GLY A CA 1
ATOM 697 C C . GLY A 1 94 ? -13.800 2.065 0.519 1.00 79.25 94 GLY A C 1
ATOM 698 O O . GLY A 1 94 ? -13.001 1.140 0.401 1.00 79.25 94 GLY A O 1
ATOM 699 N N . ALA A 1 95 ? -14.327 2.388 1.707 1.00 85.81 95 ALA A N 1
ATOM 700 C CA . ALA A 1 95 ? -13.978 1.685 2.943 1.00 85.81 95 ALA A CA 1
ATOM 701 C C . ALA A 1 95 ? -14.241 0.171 2.867 1.00 85.81 95 ALA A C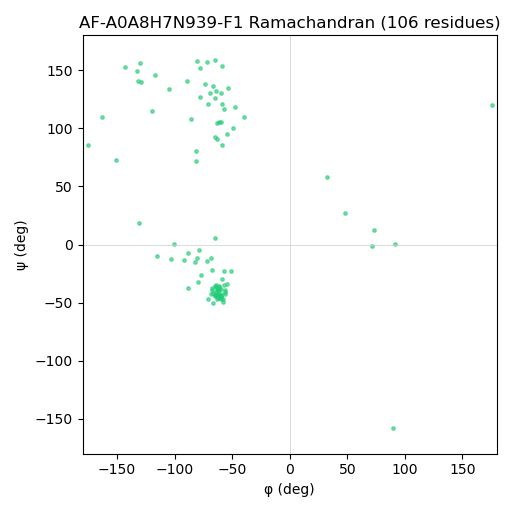 1
ATOM 703 O O . ALA A 1 95 ? -13.461 -0.611 3.398 1.00 85.81 95 ALA A O 1
ATOM 704 N N . GLY A 1 96 ? -15.296 -0.262 2.167 1.00 81.88 96 GLY A N 1
ATOM 705 C CA . GLY A 1 96 ? -15.577 -1.690 1.964 1.00 81.88 96 GLY A CA 1
ATOM 706 C C . GLY A 1 96 ? -14.459 -2.422 1.213 1.00 81.88 96 GLY A C 1
ATOM 707 O O . GLY A 1 96 ? -14.080 -3.524 1.596 1.00 81.88 96 GLY A O 1
ATOM 708 N N . ILE A 1 97 ? -13.873 -1.771 0.205 1.00 82.25 97 ILE A N 1
ATOM 709 C CA . ILE A 1 97 ? -12.746 -2.305 -0.569 1.00 82.25 97 ILE A CA 1
ATOM 710 C C . ILE A 1 97 ? -11.513 -2.421 0.324 1.00 82.25 97 ILE A C 1
ATOM 712 O O . ILE A 1 97 ? -10.888 -3.474 0.399 1.00 82.25 97 ILE A O 1
ATOM 716 N N . LEU A 1 98 ? -11.179 -1.341 1.032 1.00 83.88 98 LEU A N 1
ATOM 717 C CA . LEU A 1 98 ? -10.004 -1.296 1.898 1.00 83.88 98 LEU A CA 1
ATOM 718 C C . LEU A 1 98 ? -10.111 -2.288 3.067 1.00 83.88 98 LEU A C 1
ATOM 720 O O . LEU A 1 98 ? -9.117 -2.923 3.405 1.00 83.88 98 LEU A O 1
ATOM 724 N N . ARG A 1 99 ? -11.310 -2.486 3.639 1.00 86.06 99 ARG A N 1
ATOM 725 C CA . ARG A 1 99 ? -11.563 -3.517 4.663 1.00 86.06 99 ARG A CA 1
ATOM 726 C C . ARG A 1 99 ? -11.390 -4.926 4.104 1.00 86.06 99 ARG A C 1
ATOM 728 O O . ARG A 1 99 ? -10.752 -5.743 4.755 1.00 86.06 99 ARG A O 1
ATOM 735 N N . SER A 1 100 ? -11.901 -5.195 2.901 1.00 82.06 100 SER A N 1
ATOM 736 C CA . SER A 1 100 ? -11.725 -6.495 2.242 1.00 82.06 100 SER A CA 1
ATOM 737 C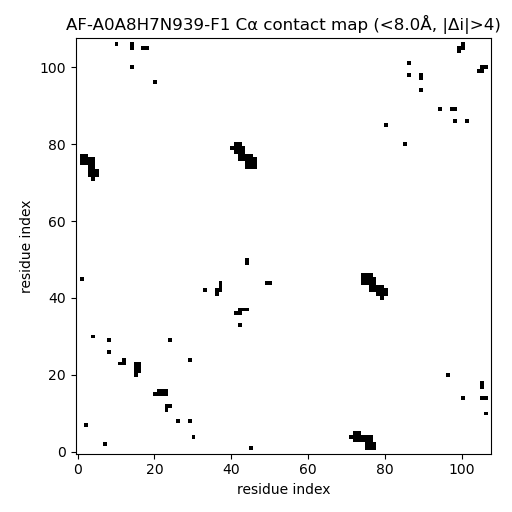 C . SER A 1 100 ? -10.243 -6.798 1.978 1.00 82.06 100 SER A C 1
ATOM 739 O O . SER A 1 100 ? -9.767 -7.879 2.324 1.00 82.06 100 SER A O 1
ATOM 741 N N . ILE A 1 101 ? -9.476 -5.811 1.495 1.00 81.69 101 ILE A N 1
ATOM 742 C CA . ILE A 1 101 ? -8.021 -5.933 1.311 1.00 81.69 101 ILE A CA 1
ATOM 743 C C . ILE A 1 101 ? -7.308 -6.199 2.645 1.00 81.69 101 ILE A C 1
ATOM 745 O O . ILE A 1 101 ? -6.461 -7.088 2.713 1.00 81.69 101 ILE A O 1
ATOM 749 N N . LEU A 1 102 ? -7.658 -5.458 3.701 1.00 81.62 102 LEU A N 1
ATOM 750 C CA . LEU A 1 102 ? -7.023 -5.575 5.017 1.00 81.62 102 LEU A CA 1
ATOM 751 C C . LEU A 1 102 ? -7.315 -6.921 5.695 1.00 81.62 102 LEU A C 1
ATOM 753 O O . LEU A 1 102 ? -6.421 -7.505 6.291 1.00 81.62 102 LEU A O 1
ATOM 757 N N . SER A 1 103 ? -8.534 -7.444 5.539 1.00 79.19 103 SER A N 1
ATOM 758 C CA . SER A 1 103 ? -8.946 -8.743 6.094 1.00 79.19 103 SER A CA 1
ATOM 759 C C . SER A 1 103 ? -8.257 -9.952 5.450 1.00 79.19 103 SER A C 1
ATOM 761 O O . SER A 1 103 ? -8.381 -11.068 5.946 1.00 79.19 103 SER A O 1
ATOM 763 N N . GLY A 1 104 ? -7.559 -9.761 4.326 1.00 68.62 104 GLY A N 1
ATOM 764 C CA . GLY A 1 104 ? -6.919 -10.850 3.596 1.00 68.62 104 GLY A CA 1
ATOM 765 C C . GLY A 1 104 ? -7.887 -11.785 2.864 1.00 68.62 104 GLY A C 1
ATOM 766 O O . GLY A 1 104 ? -7.422 -12.640 2.120 1.00 68.62 104 GLY A O 1
ATOM 767 N N . GLU A 1 105 ? -9.208 -11.582 2.955 1.00 61.34 105 GLU A N 1
ATOM 768 C CA . GLU A 1 105 ? -10.194 -12.238 2.073 1.00 61.34 105 GLU A CA 1
ATOM 769 C C . GLU A 1 105 ? -9.907 -11.940 0.588 1.00 61.34 105 GLU A C 1
ATOM 771 O O . GLU A 1 105 ? -10.269 -12.703 -0.311 1.00 61.34 105 GLU A O 1
ATOM 776 N N . ALA A 1 106 ? -9.191 -10.838 0.342 1.00 55.91 106 ALA A N 1
ATOM 777 C CA . ALA A 1 106 ? -8.660 -10.422 -0.945 1.00 55.91 106 ALA A CA 1
ATOM 778 C C . ALA A 1 106 ? -7.468 -11.273 -1.472 1.00 55.91 106 ALA A C 1
ATOM 780 O O . ALA A 1 106 ? -7.088 -11.152 -2.637 1.00 55.91 106 ALA A O 1
ATOM 781 N N . LEU A 1 107 ? -6.842 -12.102 -0.624 1.00 53.41 107 LEU A N 1
ATOM 782 C CA . LEU A 1 107 ? -5.536 -12.740 -0.867 1.00 53.41 107 LEU A CA 1
ATOM 783 C C . LEU A 1 107 ? -5.558 -14.276 -0.984 1.00 53.41 107 LEU A C 1
ATOM 785 O O . LEU A 1 107 ? -4.524 -14.830 -1.367 1.00 53.41 107 LEU A O 1
ATOM 789 N N . ASP A 1 108 ? -6.680 -14.932 -0.667 1.00 48.34 108 ASP A N 1
ATOM 790 C CA . ASP A 1 108 ? -6.876 -16.394 -0.792 1.00 48.34 108 ASP A CA 1
ATOM 791 C C . ASP A 1 108 ? -7.340 -16.816 -2.204 1.00 48.34 108 ASP A C 1
ATOM 793 O O . ASP A 1 108 ? -8.128 -16.062 -2.831 1.00 48.34 108 ASP A O 1
#

Nearest PDB structures (foldseek):
  7tjk-assembly1_D  TM=6.343E-01  e=2.842E-01  Saccharomyces cerevisiae
  7tji-assembly1_D  TM=6.486E-01  e=5.672E-01  Saccharomyces cerevisiae
  7tjh-assembly1_D  TM=6.357E-01  e=1.284E+00  Saccharomyces cerevisiae
  7d59-assembly1_O  TM=4.457E-01  e=7.940E+00  Homo sapiens

Secondary structure (DSSP, 8-state):
-PPBHHHHHHHHHHHHHHS--SPPPPHHHHHHHHHHHHHTTSEEE--TTS-S------S------------GGG-BEEESS-HHHHHHH--STTHHHHHHHHTTTTT-

Solvent-accessible surface area (backbone atoms only — not comparable to full-atom values): 6763 Å² total; per-residue (Å²): 130,70,51,30,46,48,59,51,49,57,53,48,44,48,46,18,58,76,71,68,76,44,84,66,71,54,76,66,58,47,51,51,52,51,52,52,38,37,74,71,57,49,29,42,77,67,50,80,91,71,64,90,63,89,69,80,78,72,96,76,77,95,72,99,65,87,70,68,76,71,55,73,45,72,44,24,45,38,72,69,65,55,68,71,61,52,61,76,64,56,64,69,93,62,22,69,5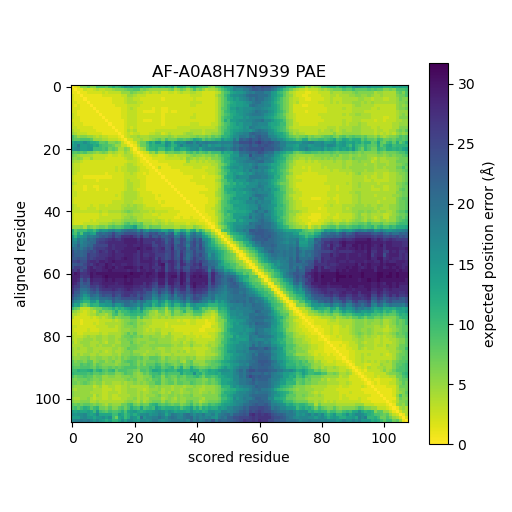7,54,49,39,53,70,70,42,75,56,74,116